Protein AF-A0A841VLV4-F1 (afdb_monomer)

Nearest PDB structures (foldseek):
  4nkr-assembly2_E  TM=3.609E-01  e=1.914E+00  Bacillus spizizenii str. W23
  1vdm-assembly1_H  TM=3.494E-01  e=3.053E+0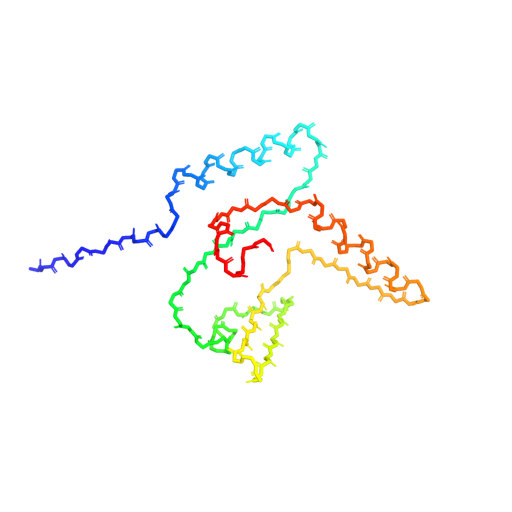0  Pyrococcus horikoshii
  6tsb-assembly1_AAA-2  TM=2.346E-01  e=8.872E+00  Clostridioides difficile 630

pLDDT: mean 88.53, std 12.55, range [45.25, 98.25]

Radius of gyration: 18.29 Å; Cα contacts (8 Å, |Δi|>4): 101; chains: 1; bounding box: 67×34×42 Å

Mean predicted aligned error: 6.5 Å

Sequence (117 aa):
MTVSPCRSNLFVERKDLYQFLLSVQEKCLQNNGKQIVSISQEIDLVDPLLVLDQLTQANEINFYFEDRAKGEAIAAIDSVAKLQIDGADRFTQAEYFIKSCLKNIINFGNANQPFFG

Structure (mmCIF, N/CA/C/O backbone):
data_AF-A0A841VLV4-F1
#
_entry.id   AF-A0A841VLV4-F1
#
loop_
_atom_site.group_PDB
_atom_site.id
_atom_site.type_symbol
_atom_site.label_atom_id
_atom_site.label_alt_id
_atom_site.label_comp_id
_atom_site.label_asym_id
_atom_site.label_entity_id
_atom_site.label_seq_id
_atom_site.pdbx_PDB_ins_code
_atom_site.Cartn_x
_atom_site.Cartn_y
_atom_site.Cartn_z
_atom_site.occupancy
_atom_site.B_iso_or_equiv
_atom_site.auth_seq_id
_atom_site.auth_comp_id
_atom_site.auth_asym_id
_atom_site.auth_atom_id
_atom_site.pdbx_PDB_model_num
ATOM 1 N N . MET A 1 1 ? 41.818 -9.029 -7.556 1.00 45.25 1 MET A N 1
ATOM 2 C CA . MET A 1 1 ? 40.353 -9.097 -7.384 1.00 45.25 1 MET A CA 1
ATOM 3 C C . MET A 1 1 ? 39.804 -7.695 -7.548 1.00 45.25 1 MET A C 1
ATOM 5 O O . MET A 1 1 ? 40.123 -6.836 -6.738 1.00 45.25 1 MET A O 1
ATOM 9 N N . THR A 1 2 ? 39.090 -7.434 -8.637 1.00 48.47 2 THR A N 1
ATOM 10 C CA . THR A 1 2 ? 38.493 -6.125 -8.924 1.00 48.47 2 THR A CA 1
ATOM 11 C C . THR A 1 2 ? 37.135 -6.088 -8.242 1.00 48.47 2 THR A C 1
ATOM 13 O O . THR A 1 2 ? 36.229 -6.823 -8.624 1.00 48.47 2 THR A O 1
ATOM 16 N N . VAL A 1 3 ? 37.015 -5.304 -7.174 1.00 51.62 3 VAL A N 1
ATOM 17 C CA . VAL A 1 3 ? 35.737 -5.112 -6.488 1.00 51.62 3 VAL A CA 1
ATOM 18 C C . VAL A 1 3 ? 34.903 -4.191 -7.369 1.00 51.62 3 VAL A C 1
ATOM 20 O O . VAL A 1 3 ? 35.237 -3.016 -7.522 1.00 51.62 3 VAL A O 1
ATOM 23 N N . SER A 1 4 ? 33.856 -4.727 -7.994 1.00 58.81 4 SER A N 1
ATOM 24 C CA . SER A 1 4 ? 32.890 -3.908 -8.720 1.00 58.81 4 SER A CA 1
ATOM 25 C C . SER A 1 4 ? 32.247 -2.933 -7.731 1.00 58.81 4 SER A C 1
ATOM 27 O O . SER A 1 4 ? 31.720 -3.382 -6.709 1.00 58.81 4 SER A O 1
ATOM 29 N N . PRO A 1 5 ? 32.291 -1.613 -7.976 1.00 52.66 5 PRO A N 1
ATOM 30 C CA . PRO A 1 5 ? 31.631 -0.654 -7.109 1.00 52.66 5 PRO A CA 1
ATOM 31 C C . PRO A 1 5 ? 30.124 -0.908 -7.168 1.00 52.66 5 PRO A C 1
ATOM 33 O O . PRO A 1 5 ? 29.461 -0.576 -8.148 1.00 52.66 5 PRO A O 1
ATOM 36 N N . CYS A 1 6 ? 29.584 -1.509 -6.109 1.00 53.88 6 CYS A N 1
ATOM 37 C CA . CYS A 1 6 ? 28.151 -1.601 -5.900 1.00 53.88 6 CYS A CA 1
ATOM 38 C C . CYS A 1 6 ? 27.687 -0.205 -5.486 1.00 53.88 6 CYS A C 1
ATOM 40 O O . CYS A 1 6 ? 27.732 0.165 -4.309 1.00 53.88 6 CYS A O 1
ATOM 42 N N . ARG A 1 7 ? 27.337 0.631 -6.470 1.00 51.34 7 ARG A N 1
ATOM 43 C CA . ARG A 1 7 ? 26.614 1.862 -6.171 1.00 51.34 7 ARG A CA 1
ATOM 44 C C . ARG A 1 7 ? 25.295 1.411 -5.574 1.00 51.34 7 ARG A C 1
ATOM 46 O O . ARG A 1 7 ? 24.452 0.860 -6.272 1.00 51.34 7 ARG A O 1
ATOM 53 N N . SER A 1 8 ? 25.138 1.635 -4.276 1.00 52.50 8 SER A N 1
ATOM 54 C CA . SER A 1 8 ? 23.814 1.685 -3.682 1.00 52.50 8 SER A CA 1
ATOM 55 C C . SER A 1 8 ? 23.141 2.905 -4.303 1.00 52.50 8 SER A C 1
ATOM 57 O O . SER A 1 8 ? 23.231 4.010 -3.780 1.00 52.50 8 SER A O 1
ATOM 59 N N . ASN A 1 9 ? 22.553 2.718 -5.487 1.00 53.81 9 ASN A N 1
ATOM 60 C CA . ASN A 1 9 ? 21.583 3.641 -6.054 1.00 53.81 9 ASN A CA 1
ATOM 61 C C . ASN A 1 9 ? 20.36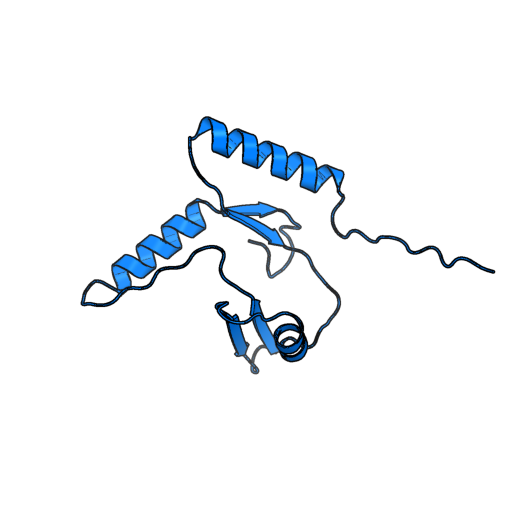0 3.539 -5.144 1.00 53.81 9 ASN A C 1
ATOM 63 O O . ASN A 1 9 ? 19.382 2.859 -5.430 1.00 53.81 9 ASN A O 1
ATOM 67 N N . LEU A 1 10 ? 20.479 4.123 -3.954 1.00 57.28 10 LEU A N 1
ATOM 68 C CA . LEU A 1 10 ? 19.334 4.370 -3.112 1.00 57.28 10 LEU A CA 1
ATOM 69 C C . LEU A 1 10 ? 18.591 5.454 -3.854 1.00 57.28 10 LEU A C 1
ATOM 71 O O . LEU A 1 10 ? 19.034 6.597 -3.914 1.00 57.28 10 LEU A O 1
ATOM 75 N N . PHE A 1 11 ? 17.508 5.038 -4.489 1.00 59.81 11 PHE A N 1
ATOM 76 C CA . PHE A 1 11 ? 16.653 5.904 -5.273 1.00 59.81 11 PHE A CA 1
ATOM 77 C C . PHE A 1 11 ? 16.052 7.060 -4.440 1.00 59.81 11 PHE A C 1
ATOM 79 O O . PHE A 1 11 ? 15.589 8.050 -4.997 1.00 59.81 11 PHE A O 1
ATOM 86 N N . VAL A 1 12 ? 16.153 6.964 -3.108 1.00 66.50 12 VAL A N 1
ATOM 87 C CA . VAL A 1 12 ? 15.901 8.019 -2.127 1.00 66.50 12 VAL A CA 1
ATOM 88 C C . VAL A 1 12 ? 17.178 8.307 -1.335 1.00 66.50 12 VAL A C 1
ATOM 90 O O . VAL A 1 12 ? 17.793 7.388 -0.780 1.00 66.50 12 VAL A O 1
ATOM 93 N N . GLU A 1 13 ? 17.547 9.581 -1.180 1.00 76.94 13 GLU A N 1
ATOM 94 C CA . GLU A 1 13 ? 18.600 9.954 -0.237 1.00 76.94 13 GLU A CA 1
ATOM 95 C C . GLU A 1 13 ? 18.182 9.569 1.191 1.00 76.94 13 GLU A C 1
ATOM 97 O O . GLU A 1 13 ? 17.217 10.093 1.745 1.00 76.94 13 GLU A O 1
ATOM 102 N N . ARG A 1 14 ? 18.930 8.657 1.831 1.00 81.50 14 ARG A N 1
ATOM 103 C CA . ARG A 1 14 ? 18.634 8.168 3.198 1.00 81.50 14 ARG A CA 1
ATOM 104 C C . ARG A 1 14 ? 18.400 9.290 4.210 1.00 81.50 14 ARG A C 1
ATOM 106 O O . ARG A 1 14 ? 17.651 9.104 5.164 1.00 81.50 14 ARG A O 1
ATOM 113 N N . LYS A 1 15 ? 19.071 10.428 4.020 1.00 87.38 15 LYS A N 1
ATOM 114 C CA . LYS A 1 15 ? 18.929 11.604 4.875 1.00 87.38 15 LYS A CA 1
ATOM 115 C C . LYS A 1 15 ? 17.527 12.203 4.768 1.00 87.38 15 LYS A C 1
ATOM 117 O O . LYS A 1 15 ? 16.946 12.516 5.801 1.00 87.38 15 LYS A O 1
ATOM 122 N N . ASP A 1 16 ? 16.984 12.304 3.562 1.00 89.69 16 ASP A N 1
ATOM 123 C CA . ASP A 1 16 ? 15.672 12.900 3.318 1.00 89.69 16 ASP A CA 1
ATOM 124 C C . ASP A 1 16 ? 14.560 12.013 3.861 1.00 89.69 16 ASP A C 1
ATOM 126 O O . ASP A 1 16 ? 13.686 12.502 4.574 1.00 89.69 16 ASP A O 1
ATOM 130 N N . LEU A 1 17 ? 14.645 10.698 3.629 1.00 90.75 17 LEU A N 1
ATOM 131 C CA . LEU A 1 17 ? 13.701 9.747 4.219 1.00 90.75 17 LEU A CA 1
ATOM 132 C C . LEU A 1 17 ? 13.737 9.801 5.748 1.00 90.75 17 LEU A C 1
ATOM 134 O O . LEU A 1 17 ? 12.695 9.825 6.394 1.00 90.75 17 LEU A O 1
ATOM 138 N N . TYR A 1 18 ? 14.934 9.845 6.337 1.00 93.06 18 TYR A N 1
ATOM 139 C CA . TYR A 1 18 ? 15.089 9.933 7.785 1.00 93.06 18 TYR A CA 1
ATOM 140 C C . TYR A 1 18 ? 14.460 11.210 8.353 1.00 93.06 18 TYR A C 1
ATOM 142 O O . TYR A 1 18 ? 13.670 11.137 9.290 1.00 93.06 18 TYR A O 1
ATOM 150 N N . GLN A 1 19 ? 14.769 12.374 7.772 1.00 94.44 19 GLN A N 1
ATOM 151 C CA . GLN A 1 19 ? 14.195 13.649 8.212 1.00 94.44 19 GLN A CA 1
ATOM 152 C C . GLN A 1 19 ? 12.675 13.682 8.029 1.00 94.44 19 GLN A C 1
ATOM 154 O O . GLN A 1 19 ? 11.951 14.146 8.909 1.00 94.44 19 GLN A O 1
ATOM 159 N N . PHE A 1 20 ? 12.177 13.123 6.927 1.00 94.38 20 PHE A N 1
ATOM 160 C CA . PHE A 1 20 ? 10.749 12.983 6.697 1.00 94.38 20 PHE A CA 1
ATOM 161 C C . PHE A 1 20 ? 10.089 12.116 7.779 1.00 94.38 20 PHE A C 1
ATOM 163 O O . PHE A 1 20 ? 9.138 12.563 8.421 1.00 94.38 20 PHE A O 1
ATOM 170 N N . LEU A 1 21 ? 10.611 10.916 8.046 1.00 95.50 21 LEU A N 1
ATOM 171 C CA . LEU A 1 21 ? 10.047 10.017 9.055 1.00 95.50 21 LEU A CA 1
ATOM 172 C C . LEU A 1 21 ? 10.108 10.614 10.469 1.00 95.50 21 LEU A C 1
ATOM 174 O O . LEU A 1 21 ? 9.153 10.447 11.228 1.00 95.50 21 LEU A O 1
ATOM 178 N N . LEU A 1 22 ? 11.168 11.360 10.809 1.00 96.88 22 LEU A N 1
ATOM 179 C CA . LEU A 1 22 ? 11.232 12.128 12.058 1.00 96.88 22 LEU A CA 1
ATOM 180 C C . LEU A 1 22 ? 10.101 13.158 12.150 1.00 96.88 22 LEU A C 1
ATOM 182 O O . LEU A 1 22 ? 9.401 13.210 13.159 1.00 96.88 22 LEU A O 1
ATOM 186 N N . SER A 1 23 ? 9.863 13.926 11.085 1.00 96.00 23 SER A N 1
ATOM 187 C CA . SER A 1 23 ? 8.788 14.927 11.071 1.00 96.00 23 SER A CA 1
ATOM 188 C C . SER A 1 23 ? 7.397 14.295 11.230 1.00 96.00 23 SER A C 1
ATOM 190 O O . SER A 1 23 ? 6.530 14.828 11.928 1.00 96.00 23 SER A O 1
ATOM 192 N N . VAL A 1 24 ? 7.185 13.111 10.641 1.00 96.25 24 VAL A N 1
ATOM 193 C CA . VAL A 1 24 ? 5.947 12.341 10.807 1.00 96.25 24 VAL A CA 1
ATOM 194 C C . VAL A 1 24 ? 5.809 11.853 12.247 1.00 96.25 24 VAL A C 1
ATOM 196 O O . VAL A 1 24 ? 4.726 11.964 12.822 1.00 96.25 24 VAL A O 1
ATOM 199 N N . GLN A 1 25 ? 6.889 11.355 12.855 1.00 96.06 25 GLN A N 1
ATOM 200 C CA . GLN A 1 25 ? 6.888 10.929 14.254 1.00 96.06 25 GLN A CA 1
ATOM 201 C C . GLN A 1 25 ? 6.504 12.082 15.191 1.00 96.06 25 GLN A C 1
ATOM 203 O O . GLN A 1 25 ? 5.621 11.911 16.031 1.00 96.06 25 GLN A O 1
ATOM 208 N N . GLU A 1 26 ? 7.104 13.261 15.024 1.00 95.75 26 GLU A N 1
ATOM 209 C CA . GLU A 1 26 ? 6.764 14.452 15.812 1.00 95.75 26 GLU A CA 1
ATOM 210 C C . GLU A 1 26 ? 5.285 14.830 15.660 1.00 95.75 26 GLU A C 1
ATOM 212 O O . GLU A 1 26 ? 4.596 15.081 16.653 1.00 95.75 26 GLU A O 1
ATOM 217 N N . LYS A 1 27 ? 4.754 14.787 14.433 1.00 93.12 27 LYS A N 1
ATOM 218 C CA . LYS A 1 27 ? 3.336 15.054 14.157 1.00 93.12 27 LYS A CA 1
ATOM 219 C C . LYS A 1 27 ? 2.407 14.035 14.824 1.00 93.12 27 LYS A C 1
ATOM 221 O O . LYS A 1 27 ? 1.343 14.418 15.317 1.00 93.12 27 LYS A O 1
ATOM 226 N N . CYS A 1 28 ? 2.785 12.757 14.853 1.00 94.81 28 CYS A N 1
ATOM 227 C CA . CYS A 1 28 ? 2.043 11.716 15.568 1.00 94.81 28 CYS A CA 1
ATOM 228 C C . CYS A 1 28 ? 2.000 11.997 17.078 1.00 94.81 28 CYS A C 1
ATOM 230 O O . CYS A 1 28 ? 0.931 11.899 17.683 1.00 94.81 28 CYS A O 1
ATOM 232 N N . LEU A 1 29 ? 3.131 12.404 17.670 1.00 95.00 29 LEU A N 1
ATOM 233 C CA . LEU A 1 29 ? 3.227 12.748 19.093 1.00 95.00 29 LEU A CA 1
ATOM 234 C C . LEU A 1 29 ? 2.372 13.973 19.449 1.00 95.00 29 LEU A C 1
ATOM 236 O O . LEU A 1 29 ? 1.642 13.939 20.435 1.00 95.00 29 LEU A O 1
ATOM 240 N N . GLN A 1 30 ? 2.413 15.031 18.635 1.00 93.06 30 GLN A N 1
ATOM 241 C CA . GLN A 1 30 ? 1.649 16.262 18.878 1.00 93.06 30 GLN A CA 1
ATOM 242 C C . GLN A 1 30 ? 0.134 16.055 18.779 1.00 93.06 30 GLN A C 1
ATOM 244 O O . GLN A 1 30 ? -0.622 16.616 19.568 1.00 93.06 30 GLN A O 1
ATOM 249 N N . ASN A 1 31 ? -0.314 15.243 17.819 1.00 89.31 31 ASN A N 1
ATOM 250 C CA . ASN A 1 31 ? -1.739 15.014 17.573 1.00 89.31 31 ASN A CA 1
ATOM 251 C C . ASN A 1 31 ? -2.299 13.796 18.325 1.00 89.31 31 ASN A C 1
ATOM 253 O O . ASN A 1 31 ? -3.464 13.453 18.127 1.00 89.31 31 ASN A O 1
ATOM 257 N N . ASN A 1 32 ? -1.476 13.130 19.148 1.00 86.00 32 ASN A N 1
ATOM 258 C CA . ASN A 1 32 ? -1.787 11.867 19.822 1.00 86.00 32 ASN A CA 1
ATOM 259 C C . ASN A 1 32 ? -2.467 10.850 18.882 1.00 86.00 32 ASN A C 1
ATOM 261 O O . ASN A 1 32 ? -3.512 10.273 19.192 1.00 86.00 32 ASN A O 1
ATOM 265 N N . GLY A 1 33 ? -1.903 10.693 17.684 1.00 87.00 33 GLY A N 1
ATOM 266 C CA . GLY A 1 33 ? -2.537 9.987 16.576 1.00 87.00 33 GLY A CA 1
ATOM 267 C C . GLY A 1 33 ? -1.556 9.157 15.760 1.00 87.00 33 GLY A C 1
ATOM 268 O O . GLY A 1 33 ? -0.341 9.263 15.906 1.00 87.00 33 GLY A O 1
ATOM 269 N N . LYS A 1 34 ? -2.104 8.317 14.880 1.00 91.50 34 LYS A N 1
ATOM 270 C CA . LYS A 1 34 ? -1.338 7.518 13.915 1.00 91.50 34 LYS A CA 1
ATOM 271 C C . LYS A 1 34 ? -1.413 8.169 12.538 1.00 91.50 34 LYS A C 1
ATOM 273 O O . LYS A 1 34 ? -2.410 8.812 12.214 1.00 91.50 34 LYS A O 1
ATOM 278 N N . GLN A 1 35 ? -0.376 7.985 11.734 1.00 94.38 35 GLN A N 1
ATOM 279 C CA . GLN A 1 35 ? -0.340 8.380 10.327 1.00 94.38 35 GLN A CA 1
ATOM 280 C C . GLN A 1 35 ? 0.060 7.164 9.488 1.00 94.38 35 GLN A C 1
ATOM 282 O O . GLN A 1 35 ? 0.764 6.279 9.976 1.00 94.38 35 GLN A O 1
ATOM 287 N N . ILE A 1 36 ? -0.401 7.127 8.243 1.00 95.62 36 ILE A N 1
ATOM 288 C CA . ILE A 1 36 ? 0.028 6.156 7.238 1.00 95.62 36 ILE A CA 1
ATOM 289 C C . ILE A 1 36 ? 1.062 6.867 6.373 1.00 95.62 36 ILE A C 1
ATOM 291 O O . ILE A 1 36 ? 0.791 7.933 5.829 1.00 95.62 36 ILE A O 1
ATOM 295 N N . VAL A 1 37 ? 2.259 6.310 6.266 1.00 95.25 37 VAL A N 1
ATOM 296 C CA . VAL A 1 37 ? 3.292 6.862 5.389 1.00 95.25 37 VAL A CA 1
ATOM 297 C C . VAL A 1 37 ? 3.219 6.145 4.044 1.00 95.25 37 VAL A C 1
ATOM 299 O O . VAL A 1 37 ? 3.384 4.929 4.003 1.00 95.25 37 VAL A O 1
ATOM 302 N N . SER A 1 38 ? 2.982 6.891 2.964 1.00 93.94 38 SER A N 1
ATOM 303 C CA . SER A 1 38 ? 3.012 6.385 1.586 1.00 93.94 38 SER A CA 1
ATOM 304 C C . SER A 1 38 ? 4.353 6.756 0.956 1.00 93.94 38 SER A C 1
ATOM 306 O O . SER A 1 38 ? 4.668 7.939 0.827 1.00 93.94 38 SER A O 1
ATOM 308 N N . ILE A 1 39 ? 5.175 5.755 0.633 1.00 91.75 39 ILE A N 1
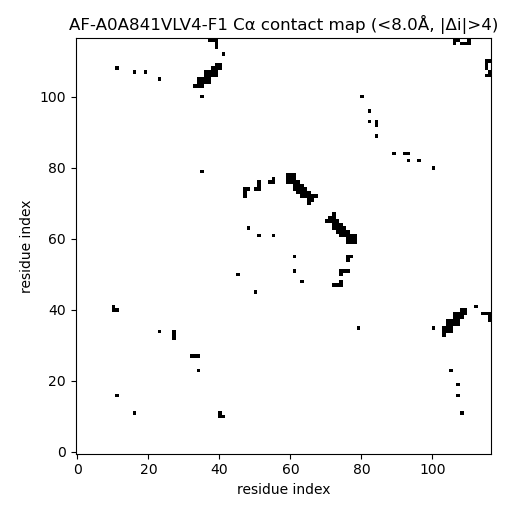ATOM 309 C CA . ILE A 1 39 ? 6.496 5.941 0.018 1.00 91.75 39 ILE A CA 1
ATOM 310 C C . ILE A 1 39 ? 6.413 5.454 -1.422 1.00 91.75 39 ILE A C 1
ATOM 312 O O . ILE A 1 39 ? 6.336 4.250 -1.662 1.00 91.75 39 ILE A O 1
ATOM 316 N N . SER A 1 40 ? 6.456 6.383 -2.372 1.00 90.56 40 SER A N 1
ATOM 317 C CA . SER A 1 40 ? 6.438 6.058 -3.797 1.00 90.56 40 SER A CA 1
ATOM 318 C C . SER A 1 40 ? 7.861 6.008 -4.336 1.00 90.56 40 SER A C 1
ATOM 320 O O . SER A 1 40 ? 8.615 6.977 -4.225 1.00 90.56 40 SER A O 1
ATOM 322 N N . GLN A 1 41 ? 8.213 4.872 -4.936 1.00 86.44 41 GLN A N 1
ATOM 323 C CA . GLN A 1 41 ? 9.515 4.649 -5.542 1.00 86.44 41 GLN A CA 1
ATOM 324 C C . GLN A 1 41 ? 9.357 3.943 -6.887 1.00 86.44 41 GLN A C 1
ATOM 326 O O . GLN A 1 41 ? 8.781 2.863 -6.969 1.00 86.44 41 GLN A O 1
ATOM 331 N N . GLU A 1 42 ? 9.914 4.545 -7.932 1.00 86.94 42 GLU A N 1
ATOM 332 C CA . GLU A 1 42 ? 10.085 3.895 -9.228 1.00 86.94 42 GLU A CA 1
ATOM 333 C C . GLU A 1 42 ? 11.159 2.810 -9.139 1.00 86.94 42 GLU A C 1
ATOM 335 O O . GLU A 1 42 ? 12.212 3.007 -8.526 1.00 86.94 42 GLU A O 1
ATOM 340 N N . ILE A 1 43 ? 10.869 1.665 -9.740 1.00 87.19 43 ILE A N 1
ATOM 341 C CA . ILE A 1 43 ? 11.728 0.485 -9.765 1.00 87.19 43 ILE A CA 1
ATOM 342 C C . ILE A 1 43 ? 11.898 0.016 -11.209 1.00 87.19 43 ILE A C 1
ATOM 344 O O . ILE A 1 43 ? 11.127 0.403 -12.089 1.00 87.19 43 ILE A O 1
ATOM 348 N N . ASP A 1 44 ? 12.892 -0.838 -11.442 1.00 88.75 44 ASP A N 1
ATOM 349 C CA . ASP A 1 44 ? 13.033 -1.525 -12.724 1.00 88.75 44 ASP A CA 1
ATOM 350 C C . ASP A 1 44 ? 11.800 -2.397 -13.018 1.00 88.75 44 ASP A C 1
ATOM 352 O O . ASP A 1 44 ? 11.075 -2.818 -12.113 1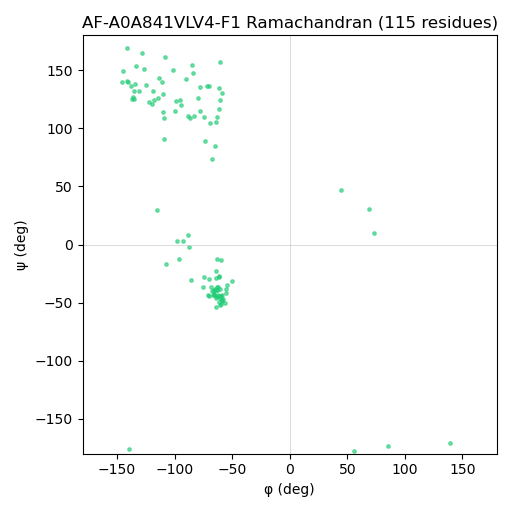.00 88.75 44 ASP A O 1
ATOM 356 N N . LEU A 1 45 ? 11.571 -2.686 -14.300 1.00 90.00 45 LEU A N 1
ATOM 357 C CA . LEU A 1 45 ? 10.470 -3.546 -14.731 1.00 90.00 45 LEU A CA 1
ATOM 358 C C . LEU A 1 45 ? 10.578 -4.936 -14.092 1.00 90.00 45 LEU A C 1
ATOM 360 O O . LEU A 1 45 ? 11.613 -5.599 -14.176 1.00 90.00 45 LEU A O 1
ATOM 364 N N . VAL A 1 46 ? 9.473 -5.390 -13.508 1.00 92.12 46 VAL A N 1
ATOM 365 C CA . VAL A 1 46 ? 9.338 -6.700 -12.863 1.00 92.12 46 VAL A CA 1
ATOM 366 C C . VAL A 1 46 ? 8.052 -7.380 -13.313 1.00 92.12 46 VAL A C 1
ATOM 368 O O . VAL A 1 46 ? 7.087 -6.711 -13.676 1.00 92.12 46 VAL A O 1
ATOM 371 N N . ASP A 1 47 ? 8.032 -8.712 -13.268 1.00 93.75 47 ASP A N 1
ATOM 372 C CA . ASP A 1 47 ? 6.798 -9.487 -13.417 1.00 93.75 47 ASP A CA 1
ATOM 373 C C . ASP A 1 47 ? 6.012 -9.445 -12.089 1.00 93.75 47 ASP A C 1
ATOM 375 O O . ASP A 1 47 ? 6.495 -9.983 -11.086 1.00 93.75 47 ASP A O 1
ATOM 379 N N . PRO A 1 48 ? 4.811 -8.834 -12.039 1.00 93.50 48 PRO A N 1
ATOM 380 C CA . PRO A 1 48 ? 4.062 -8.688 -10.792 1.00 93.50 48 PRO A CA 1
ATOM 381 C C . PRO A 1 48 ? 3.617 -10.021 -10.174 1.00 93.50 48 PRO A C 1
ATOM 383 O O . PRO A 1 48 ? 3.487 -10.113 -8.954 1.00 93.50 48 PRO A O 1
ATOM 386 N N . LEU A 1 49 ? 3.390 -11.061 -10.984 1.00 94.69 49 LEU A N 1
ATOM 387 C CA . LEU A 1 49 ? 3.003 -12.380 -10.476 1.00 94.69 49 LEU A CA 1
ATOM 388 C C . LEU A 1 49 ? 4.196 -13.102 -9.854 1.00 94.69 49 LEU A C 1
ATOM 390 O O . LEU A 1 49 ? 4.039 -13.750 -8.821 1.00 94.69 49 LEU A O 1
ATOM 394 N N . LEU A 1 50 ? 5.392 -12.935 -10.426 1.00 95.12 50 LEU A N 1
ATOM 395 C CA . LEU A 1 50 ? 6.620 -13.444 -9.817 1.00 95.12 50 LEU A CA 1
ATOM 396 C C . LEU A 1 50 ? 6.909 -12.744 -8.482 1.00 95.12 50 LEU A C 1
ATOM 398 O O . LEU A 1 50 ? 7.335 -13.384 -7.526 1.00 95.12 50 LEU 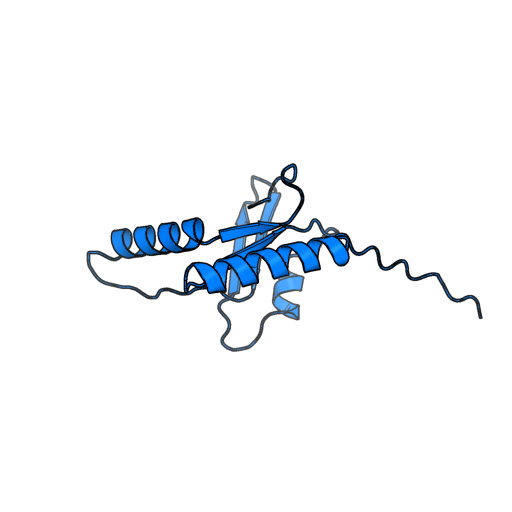A O 1
ATOM 402 N N . VAL A 1 51 ? 6.644 -11.438 -8.392 1.00 93.38 51 VAL A N 1
ATOM 403 C CA . VAL A 1 51 ? 6.783 -10.679 -7.139 1.00 93.38 51 VAL A CA 1
ATOM 404 C C . VAL A 1 51 ? 5.861 -11.238 -6.048 1.00 93.38 51 VAL A C 1
ATOM 406 O O . VAL A 1 51 ? 6.312 -11.439 -4.921 1.00 93.38 51 VAL A O 1
ATOM 409 N N . LEU A 1 52 ? 4.600 -11.544 -6.372 1.00 93.19 52 LEU A N 1
ATOM 410 C CA . LEU A 1 52 ? 3.671 -12.167 -5.422 1.00 93.19 52 LEU A CA 1
ATOM 411 C C . LEU A 1 52 ? 4.128 -13.571 -5.005 1.00 93.19 52 LEU A C 1
ATOM 413 O O . LEU A 1 52 ? 4.152 -13.878 -3.816 1.00 93.19 52 LEU A O 1
ATOM 417 N N . ASP A 1 53 ? 4.536 -14.410 -5.954 1.00 93.31 53 ASP A N 1
ATOM 418 C CA . ASP A 1 53 ? 5.037 -15.758 -5.653 1.00 93.31 53 ASP A CA 1
ATOM 419 C C . ASP A 1 53 ? 6.213 -15.736 -4.659 1.00 93.31 53 ASP A C 1
ATOM 421 O O . ASP A 1 53 ? 6.285 -16.562 -3.753 1.00 93.31 53 ASP A O 1
ATOM 425 N N . GLN A 1 54 ? 7.103 -14.747 -4.780 1.00 94.38 54 GLN A N 1
ATOM 426 C CA . GLN A 1 54 ? 8.313 -14.659 -3.960 1.00 94.38 54 GLN A CA 1
ATOM 427 C C . GLN A 1 54 ? 8.120 -13.968 -2.605 1.00 94.38 54 GLN A C 1
ATOM 429 O O . GLN A 1 54 ? 8.864 -14.263 -1.670 1.00 94.38 54 GLN A O 1
ATOM 434 N N . LEU A 1 55 ? 7.188 -13.016 -2.493 1.00 92.00 55 LEU A N 1
ATOM 435 C CA . LEU A 1 55 ? 7.081 -12.153 -1.308 1.00 92.00 55 LEU A CA 1
ATOM 436 C C . LEU A 1 55 ? 5.883 -12.455 -0.410 1.00 92.00 55 LEU A C 1
ATOM 438 O O . LEU A 1 55 ? 5.868 -11.999 0.731 1.00 92.00 55 LEU A O 1
ATOM 442 N N . THR A 1 56 ? 4.886 -13.193 -0.895 1.00 90.69 56 THR A N 1
ATOM 443 C CA . THR A 1 56 ? 3.675 -13.451 -0.110 1.00 90.69 56 THR A CA 1
ATOM 444 C C . THR A 1 56 ? 3.934 -14.420 1.041 1.00 90.69 56 THR A C 1
ATOM 446 O O . THR A 1 56 ? 4.581 -15.456 0.877 1.00 90.69 56 THR A O 1
ATOM 449 N N . GLN A 1 57 ? 3.398 -14.107 2.224 1.00 89.62 57 GLN A N 1
ATOM 450 C CA . GLN A 1 57 ? 3.440 -15.005 3.378 1.00 89.62 57 GLN A CA 1
ATOM 451 C C . GLN A 1 57 ? 2.068 -15.608 3.681 1.00 89.62 57 GLN A C 1
ATOM 453 O O . GLN A 1 57 ? 1.009 -15.117 3.275 1.00 89.62 57 GLN A O 1
ATOM 458 N N . ALA A 1 58 ? 2.081 -16.706 4.441 1.00 84.75 58 ALA A N 1
ATOM 459 C CA . ALA A 1 58 ? 0.855 -17.308 4.940 1.00 84.75 58 ALA A CA 1
ATOM 460 C C . ALA A 1 58 ? 0.106 -16.321 5.855 1.00 84.75 58 ALA A C 1
ATOM 462 O O . ALA A 1 58 ? 0.695 -15.739 6.762 1.00 84.75 58 ALA A O 1
ATOM 463 N N . ASN A 1 59 ? -1.212 -16.214 5.664 1.00 84.19 59 ASN A N 1
ATOM 464 C CA . ASN A 1 59 ? -2.140 -15.354 6.418 1.00 84.19 59 ASN A CA 1
ATOM 465 C C . ASN A 1 59 ? -2.069 -13.836 6.142 1.00 84.19 59 ASN A C 1
ATOM 467 O O . ASN A 1 59 ? -2.745 -13.081 6.842 1.00 84.19 59 ASN A O 1
ATOM 471 N N . GLU A 1 60 ? -1.340 -13.385 5.119 1.00 89.75 60 GLU A N 1
ATOM 472 C CA . GLU A 1 60 ? -1.396 -11.995 4.636 1.00 89.75 60 GLU A CA 1
ATOM 473 C C . GLU A 1 60 ? -2.543 -11.784 3.634 1.00 89.75 60 GLU A C 1
ATOM 475 O O . GLU A 1 60 ? -2.991 -12.716 2.956 1.00 89.75 60 GLU A O 1
ATOM 480 N N . ILE A 1 61 ? -3.039 -10.546 3.531 1.00 91.19 61 ILE A N 1
ATOM 481 C CA . ILE A 1 61 ? -3.995 -10.172 2.481 1.00 91.19 61 ILE A CA 1
ATOM 482 C C . ILE A 1 61 ? -3.206 -9.731 1.260 1.00 91.19 61 ILE A C 1
ATOM 484 O O . ILE A 1 61 ? -2.624 -8.655 1.260 1.00 91.19 61 ILE A O 1
ATOM 488 N N . ASN A 1 62 ? -3.253 -10.542 0.210 1.00 92.94 62 ASN A N 1
ATOM 489 C CA . ASN A 1 62 ? -2.586 -10.258 -1.054 1.00 92.94 62 ASN A CA 1
ATOM 490 C C . ASN A 1 62 ? -3.627 -10.029 -2.150 1.00 92.94 62 ASN A C 1
ATOM 492 O O . ASN A 1 62 ? -4.678 -10.677 -2.166 1.00 92.94 62 ASN A O 1
ATOM 496 N N . PHE A 1 63 ? -3.349 -9.101 -3.062 1.00 92.69 63 PHE A N 1
ATOM 497 C CA . PHE A 1 63 ? -4.267 -8.722 -4.132 1.00 92.69 63 PHE A CA 1
ATOM 498 C C . PHE A 1 63 ? -3.525 -8.555 -5.456 1.00 92.69 63 PHE A C 1
ATOM 500 O O . PHE A 1 63 ? -2.460 -7.944 -5.515 1.00 92.69 63 PHE A O 1
ATOM 507 N N . TYR A 1 64 ? -4.122 -9.080 -6.524 1.00 95.50 64 TYR A N 1
ATOM 508 C CA . TYR A 1 64 ? -3.653 -8.906 -7.892 1.00 95.50 64 TYR A CA 1
ATOM 509 C C . TYR A 1 64 ? -4.772 -8.343 -8.763 1.00 95.50 64 TYR A C 1
ATOM 511 O O . TYR A 1 64 ? -5.915 -8.802 -8.691 1.00 95.50 64 TYR A O 1
ATOM 519 N N . PHE A 1 65 ? -4.427 -7.382 -9.611 1.00 95.62 65 PHE A N 1
ATOM 520 C CA . PHE A 1 65 ? -5.317 -6.806 -10.609 1.00 95.62 65 PHE A CA 1
ATOM 521 C C . PHE A 1 65 ? -4.557 -6.527 -11.903 1.00 95.62 65 PHE A C 1
ATOM 523 O O . PHE A 1 65 ? -3.422 -6.066 -11.864 1.00 95.62 65 PHE A O 1
ATOM 530 N N . GLU A 1 66 ? -5.195 -6.773 -13.045 1.00 96.44 66 GLU A N 1
ATOM 531 C CA . GLU A 1 66 ? -4.624 -6.540 -14.372 1.00 96.44 66 GLU A CA 1
ATOM 532 C C . GLU A 1 66 ? -5.663 -5.850 -15.263 1.00 96.44 66 GLU A C 1
ATOM 534 O O . GLU A 1 66 ? -6.764 -6.369 -15.462 1.00 96.44 66 GLU A O 1
ATOM 539 N N . ASP A 1 67 ? -5.298 -4.703 -15.835 1.00 95.56 67 ASP A N 1
ATOM 540 C CA . ASP A 1 67 ? -6.021 -4.052 -16.926 1.00 95.56 67 ASP A CA 1
ATOM 541 C C . ASP A 1 67 ? -5.190 -4.168 -18.209 1.00 95.56 67 ASP A C 1
ATOM 543 O O . ASP A 1 67 ? -4.361 -3.318 -18.550 1.00 95.56 67 ASP A O 1
ATOM 547 N N . ARG A 1 68 ? -5.435 -5.249 -18.955 1.00 93.75 68 ARG A N 1
ATOM 548 C CA . ARG A 1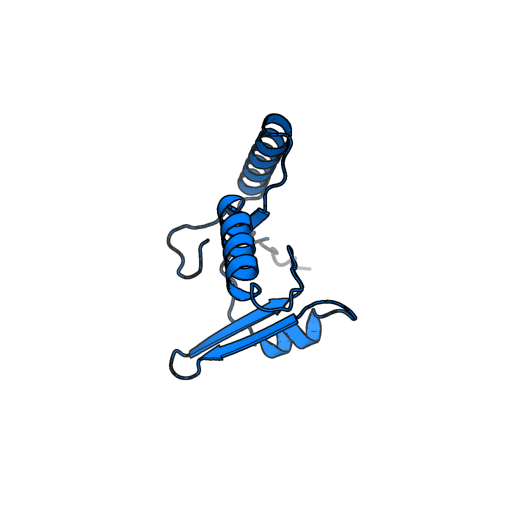 68 ? -4.730 -5.544 -20.212 1.00 93.75 68 ARG A CA 1
ATOM 549 C C . ARG A 1 68 ? -4.929 -4.489 -21.287 1.00 93.75 68 ARG A C 1
ATOM 551 O O . ARG A 1 68 ? -4.061 -4.338 -22.139 1.00 93.75 68 ARG A O 1
ATOM 558 N N . ALA A 1 69 ? -6.060 -3.783 -21.277 1.00 96.62 69 ALA A N 1
ATOM 559 C CA . ALA A 1 69 ? -6.328 -2.748 -22.268 1.00 96.62 69 ALA A CA 1
ATOM 560 C C . ALA A 1 69 ? -5.426 -1.524 -22.056 1.00 96.62 69 ALA A C 1
ATOM 562 O O . ALA A 1 69 ? -5.081 -0.849 -23.025 1.00 96.62 69 ALA A O 1
ATOM 563 N N . LYS A 1 70 ? -5.023 -1.265 -20.806 1.00 93.88 70 LYS A N 1
ATOM 564 C CA . LYS A 1 70 ? -4.082 -0.197 -20.441 1.00 93.88 70 LYS A CA 1
ATOM 565 C C . LYS A 1 70 ? -2.635 -0.665 -20.310 1.00 93.88 70 LYS A C 1
ATOM 567 O O . LYS A 1 70 ? -1.740 0.170 -20.253 1.00 93.88 70 LYS A O 1
ATOM 572 N N . GLY A 1 71 ? -2.403 -1.977 -20.281 1.00 91.94 71 GLY A N 1
ATOM 573 C CA . GLY A 1 71 ? -1.081 -2.539 -20.011 1.00 91.94 71 GLY A CA 1
ATOM 574 C C . GLY A 1 71 ? -0.636 -2.304 -18.565 1.00 91.94 71 GLY A C 1
ATOM 575 O O . GLY A 1 71 ? 0.555 -2.151 -18.314 1.00 91.94 71 GLY A O 1
ATOM 576 N N . GLU A 1 72 ? -1.585 -2.246 -17.628 1.00 92.75 72 GLU A N 1
ATOM 577 C CA . GLU A 1 72 ? -1.336 -1.977 -16.211 1.00 92.75 72 GLU A CA 1
ATOM 578 C C . GLU A 1 72 ? -1.605 -3.228 -15.373 1.00 92.75 72 GLU A C 1
ATOM 580 O O . GLU A 1 72 ? -2.586 -3.943 -15.588 1.00 92.75 72 GLU A O 1
ATOM 585 N N . ALA A 1 73 ? -0.755 -3.473 -14.379 1.00 94.31 73 ALA A N 1
ATOM 586 C CA . ALA A 1 73 ? -0.946 -4.535 -13.403 1.00 94.31 73 ALA A CA 1
ATOM 587 C C . ALA A 1 73 ? -0.540 -4.051 -12.009 1.00 94.31 73 ALA A C 1
ATOM 589 O O . ALA A 1 73 ? 0.455 -3.346 -11.848 1.00 94.31 73 ALA A O 1
ATOM 590 N N . ILE A 1 74 ? -1.317 -4.444 -11.003 1.00 93.88 74 ILE A N 1
ATOM 591 C CA . ILE A 1 74 ? -1.099 -4.119 -9.596 1.00 93.88 74 ILE A CA 1
ATOM 592 C C . ILE A 1 74 ? -0.915 -5.431 -8.841 1.00 93.88 74 ILE A C 1
ATOM 594 O O . ILE A 1 74 ? -1.811 -6.274 -8.825 1.00 93.88 74 ILE A O 1
ATOM 598 N N . ALA A 1 75 ? 0.236 -5.572 -8.189 1.00 95.06 75 ALA A N 1
ATOM 599 C CA . ALA A 1 75 ? 0.490 -6.581 -7.170 1.00 95.06 75 ALA A CA 1
ATOM 600 C C . ALA A 1 75 ? 0.595 -5.876 -5.813 1.00 95.06 75 ALA A C 1
ATOM 602 O O . ALA A 1 75 ? 1.508 -5.082 -5.595 1.00 95.06 75 ALA A O 1
ATOM 603 N N . ALA A 1 76 ? -0.350 -6.148 -4.918 1.00 93.88 76 ALA A N 1
ATOM 604 C CA . ALA A 1 76 ? -0.358 -5.633 -3.556 1.00 93.88 76 ALA A CA 1
ATOM 605 C C . ALA A 1 76 ? -0.077 -6.773 -2.570 1.00 93.88 76 ALA A C 1
ATOM 607 O O . ALA A 1 76 ? -0.719 -7.826 -2.630 1.00 93.88 76 ALA A O 1
ATOM 608 N N . ILE A 1 77 ? 0.888 -6.537 -1.681 1.00 93.69 77 ILE A N 1
ATOM 609 C CA . ILE A 1 77 ? 1.353 -7.483 -0.665 1.00 93.69 77 ILE A CA 1
ATOM 610 C C . ILE A 1 77 ? 1.012 -6.911 0.705 1.00 93.69 77 ILE A C 1
ATOM 612 O O . ILE A 1 77 ? 1.403 -5.784 1.016 1.00 93.69 77 ILE A O 1
ATOM 616 N N . ASP A 1 78 ? 0.313 -7.713 1.501 1.00 93.19 78 ASP A N 1
ATOM 617 C CA . ASP A 1 78 ? -0.187 -7.367 2.832 1.00 93.19 78 ASP A CA 1
ATOM 618 C C . ASP A 1 78 ? -1.073 -6.091 2.879 1.00 93.19 78 ASP A C 1
ATOM 620 O O . ASP A 1 78 ? -1.429 -5.472 1.872 1.00 93.19 78 ASP A O 1
ATOM 624 N N . SER A 1 79 ? -1.514 -5.711 4.080 1.00 92.62 79 SER A N 1
ATOM 625 C CA . SER A 1 79 ? -2.392 -4.572 4.327 1.00 92.62 79 SER A CA 1
ATOM 626 C C . SER A 1 79 ? -1.933 -3.744 5.529 1.00 92.62 79 SER A C 1
ATOM 628 O O . SER A 1 79 ? -1.805 -4.243 6.643 1.00 92.62 79 SER A O 1
ATOM 630 N N . VAL A 1 80 ? -1.772 -2.431 5.333 1.00 93.25 80 VAL A N 1
ATOM 631 C CA . VAL A 1 80 ? -1.474 -1.493 6.437 1.00 93.25 80 VAL A CA 1
ATOM 632 C C . VAL A 1 80 ? -2.701 -1.207 7.313 1.00 93.25 80 VAL A C 1
ATOM 634 O O . VAL A 1 80 ? -2.586 -0.895 8.498 1.00 93.25 80 VAL A O 1
ATOM 637 N N . ALA A 1 81 ? -3.895 -1.300 6.728 1.00 94.00 81 ALA A N 1
ATOM 638 C CA . ALA A 1 81 ? -5.170 -1.116 7.398 1.00 94.00 81 ALA A CA 1
ATOM 639 C C . ALA A 1 81 ? -6.204 -2.057 6.775 1.00 94.00 81 ALA A C 1
ATOM 641 O O . ALA A 1 81 ? -6.255 -2.221 5.557 1.00 94.00 81 ALA A O 1
ATOM 642 N N . LYS A 1 82 ? -7.04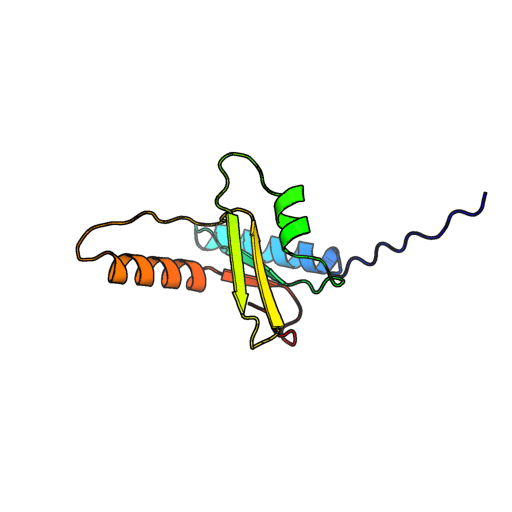9 -2.651 7.618 1.00 94.50 82 LYS A N 1
ATOM 643 C CA . LYS A 1 82 ? -8.063 -3.625 7.214 1.00 94.50 82 LYS A CA 1
ATOM 644 C C . LYS A 1 82 ? -9.392 -3.306 7.882 1.00 94.50 82 LYS A C 1
ATOM 646 O O . LYS A 1 82 ? -9.438 -3.037 9.081 1.00 94.50 82 LYS A O 1
ATOM 651 N N . LEU A 1 83 ? -10.467 -3.424 7.112 1.00 95.69 83 LEU A N 1
ATOM 652 C CA . LEU A 1 83 ? -11.833 -3.406 7.611 1.00 95.69 83 LEU A CA 1
ATOM 653 C C . LEU A 1 83 ? -12.601 -4.589 7.017 1.00 95.69 83 LEU A C 1
ATOM 655 O O . LEU A 1 83 ? -12.557 -4.819 5.812 1.00 95.69 83 LEU A O 1
ATOM 659 N N . GLN A 1 84 ? -13.311 -5.3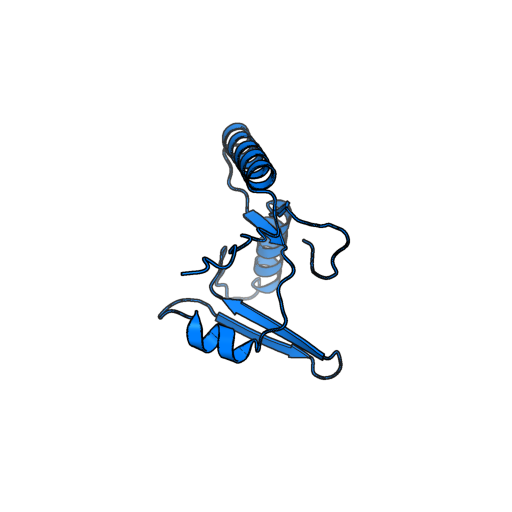24 7.869 1.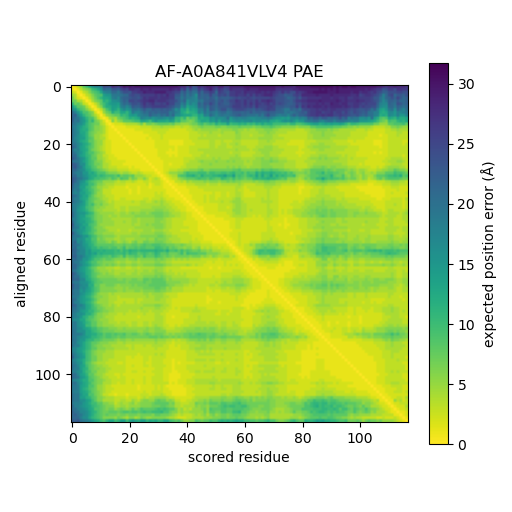00 95.44 84 GLN A N 1
ATOM 660 C CA . GLN A 1 84 ? -14.264 -6.351 7.463 1.00 95.44 84 GLN A CA 1
ATOM 661 C C . GLN A 1 84 ? -15.644 -5.936 7.963 1.00 95.44 84 GLN A C 1
ATOM 663 O O . GLN A 1 84 ? -15.812 -5.670 9.150 1.00 95.44 84 GLN A O 1
ATOM 668 N N . ILE A 1 85 ? -16.602 -5.848 7.046 1.00 96.56 85 ILE A N 1
ATOM 669 C CA . ILE A 1 85 ? -17.939 -5.302 7.290 1.00 96.56 85 ILE A CA 1
ATOM 670 C C . ILE A 1 85 ? -18.979 -6.060 6.473 1.00 96.56 85 ILE A C 1
ATOM 672 O O . ILE A 1 85 ? -18.708 -6.523 5.364 1.00 96.56 85 ILE A O 1
ATOM 676 N N . ASP A 1 86 ? -20.183 -6.137 7.017 1.00 96.12 86 ASP A N 1
ATOM 677 C CA . ASP A 1 86 ? -21.366 -6.729 6.412 1.00 96.12 86 ASP A CA 1
ATOM 678 C C . ASP A 1 86 ? -22.609 -5.863 6.711 1.00 96.12 86 ASP A C 1
ATOM 680 O O . ASP A 1 86 ? -22.515 -4.753 7.239 1.00 96.12 86 ASP A O 1
ATOM 684 N N . GLY A 1 87 ? -23.790 -6.320 6.285 1.00 96.94 87 GLY A N 1
ATOM 685 C CA . GLY A 1 87 ? -25.052 -5.623 6.548 1.00 96.94 87 GLY A CA 1
ATOM 686 C C . GLY A 1 87 ? -25.410 -4.513 5.551 1.00 96.94 87 GLY A C 1
ATOM 687 O O . GLY A 1 87 ? -24.794 -4.358 4.490 1.00 96.94 87 GLY A O 1
ATOM 688 N N . ALA A 1 88 ? -26.485 -3.781 5.858 1.00 97.25 88 ALA A N 1
ATOM 689 C CA . ALA A 1 88 ? -27.072 -2.774 4.966 1.00 97.25 88 ALA A CA 1
ATOM 690 C C . ALA A 1 88 ? -26.161 -1.549 4.777 1.00 97.25 88 ALA A C 1
ATOM 692 O O . ALA A 1 88 ? -26.020 -1.057 3.659 1.00 97.25 88 ALA A O 1
ATOM 693 N N . ASP A 1 89 ? -25.461 -1.138 5.836 1.00 97.38 89 ASP A N 1
ATOM 694 C CA . ASP A 1 89 ? -24.640 0.079 5.850 1.00 97.38 89 ASP A CA 1
ATOM 695 C C . ASP A 1 89 ? -23.197 -0.145 5.366 1.00 97.38 89 ASP A C 1
ATOM 697 O O . ASP A 1 89 ? -22.356 0.752 5.462 1.00 97.38 89 ASP A O 1
ATOM 701 N N . ARG A 1 90 ? -22.881 -1.336 4.835 1.00 97.88 90 ARG A N 1
ATOM 702 C CA . ARG A 1 90 ? -21.514 -1.730 4.447 1.00 97.88 90 ARG A CA 1
ATOM 703 C C . ARG A 1 90 ? -20.844 -0.754 3.475 1.00 97.88 90 ARG A C 1
ATOM 705 O O . ARG A 1 90 ? -19.651 -0.510 3.579 1.00 97.88 90 ARG A O 1
ATOM 712 N N . PHE A 1 91 ? -21.592 -0.147 2.555 1.00 97.56 91 PHE A N 1
ATOM 713 C CA . PHE A 1 91 ? -21.013 0.814 1.611 1.00 97.56 91 PHE A CA 1
ATOM 714 C C . PHE A 1 91 ? -20.621 2.127 2.294 1.00 97.56 91 PHE A C 1
ATOM 716 O O . PHE A 1 91 ? -19.521 2.627 2.074 1.00 97.56 91 PHE A O 1
ATOM 723 N N . THR A 1 92 ? -21.473 2.646 3.178 1.00 98.06 92 THR A N 1
ATOM 724 C CA . THR A 1 92 ? -21.186 3.863 3.946 1.00 98.06 92 THR A CA 1
ATOM 725 C C . THR A 1 92 ? -20.023 3.651 4.912 1.00 98.06 92 THR A C 1
ATOM 727 O O . THR A 1 92 ? -19.152 4.510 5.030 1.00 98.06 92 THR A O 1
ATOM 730 N N . GLN A 1 93 ? -19.960 2.487 5.563 1.00 98.25 93 GLN A N 1
ATOM 731 C CA . GLN A 1 93 ? -18.841 2.133 6.437 1.00 98.25 93 GLN A CA 1
ATOM 732 C C . GLN A 1 93 ? -17.526 1.980 5.657 1.00 98.25 93 GLN A C 1
ATOM 734 O O . GLN A 1 93 ? -16.501 2.505 6.095 1.00 98.25 93 GLN A O 1
ATOM 739 N N . ALA A 1 94 ? -17.552 1.331 4.484 1.00 98.00 94 ALA A N 1
ATOM 740 C CA . ALA A 1 94 ? -16.386 1.227 3.602 1.00 98.00 94 ALA A CA 1
ATOM 741 C C . ALA A 1 94 ? -15.877 2.609 3.180 1.00 98.00 94 ALA A C 1
ATOM 743 O O . ALA A 1 94 ? -14.687 2.898 3.285 1.00 98.00 94 ALA A O 1
ATOM 744 N N . GLU A 1 95 ? -16.782 3.479 2.732 1.00 98.00 95 GLU A N 1
ATOM 745 C CA . GLU A 1 95 ? -16.439 4.826 2.288 1.00 98.00 95 GLU A CA 1
ATOM 746 C C . GLU A 1 95 ? -15.828 5.654 3.423 1.00 98.00 95 GLU A C 1
ATOM 748 O O . GLU A 1 95 ? -14.796 6.301 3.232 1.00 98.00 95 GLU A O 1
ATOM 753 N N . TYR A 1 96 ? -16.433 5.610 4.615 1.00 98.19 96 TYR A N 1
ATOM 754 C CA . TYR A 1 96 ? -15.899 6.288 5.792 1.00 98.19 96 TYR A CA 1
ATOM 755 C C . TYR A 1 96 ? -14.486 5.801 6.119 1.00 98.19 96 TYR A C 1
ATOM 757 O O . TYR A 1 96 ? -13.586 6.617 6.323 1.00 98.19 96 TYR A O 1
ATOM 765 N N . PHE A 1 97 ? -14.274 4.485 6.119 1.00 97.94 97 PHE A N 1
ATOM 766 C CA . PHE A 1 97 ? -12.971 3.890 6.382 1.00 97.94 97 PHE A CA 1
ATOM 767 C C . PHE A 1 97 ? -11.921 4.344 5.370 1.00 97.94 97 PHE A C 1
ATOM 769 O O . PHE A 1 97 ? -10.894 4.885 5.779 1.00 97.94 97 PHE A O 1
ATOM 776 N N . ILE A 1 98 ? -12.212 4.244 4.070 1.00 96.44 98 ILE A N 1
ATOM 777 C CA . ILE A 1 98 ? -11.312 4.691 2.998 1.00 96.44 98 ILE A CA 1
ATOM 778 C C . ILE A 1 98 ? -10.960 6.169 3.183 1.00 96.44 98 ILE A C 1
ATOM 780 O O . ILE A 1 98 ? -9.784 6.524 3.229 1.00 96.44 98 ILE A O 1
ATOM 784 N N . LYS A 1 99 ? -11.961 7.038 3.373 1.00 97.56 99 LYS A N 1
ATOM 785 C CA . LYS A 1 99 ? -11.741 8.477 3.590 1.00 97.56 99 LYS A CA 1
ATOM 786 C C . LYS A 1 99 ? -10.908 8.756 4.841 1.00 97.56 99 LYS A C 1
ATOM 788 O O . LYS A 1 99 ? -10.067 9.653 4.828 1.00 97.56 99 LYS A O 1
ATOM 793 N N . SER A 1 100 ? -11.124 7.996 5.913 1.00 96.00 100 SER A N 1
ATOM 794 C CA . SER A 1 100 ? -10.362 8.130 7.156 1.00 96.00 100 SER A CA 1
ATOM 795 C C . SER A 1 100 ? -8.898 7.718 6.980 1.00 96.00 100 SER A C 1
ATOM 797 O O . SER A 1 100 ? -8.014 8.408 7.485 1.00 96.00 100 SER A O 1
ATOM 799 N N . CYS A 1 101 ? -8.628 6.653 6.218 1.00 95.88 101 CYS A N 1
ATOM 800 C CA . CYS A 1 101 ? -7.276 6.237 5.868 1.00 95.88 101 CYS A CA 1
ATOM 801 C C . CYS A 1 101 ? -6.598 7.309 5.016 1.00 95.88 101 CYS A C 1
ATOM 803 O O . CYS A 1 101 ? -5.563 7.819 5.429 1.00 95.88 101 CYS A O 1
ATOM 805 N N . LEU A 1 102 ? -7.225 7.723 3.908 1.00 94.94 102 LEU A N 1
ATOM 806 C CA . LEU A 1 102 ? -6.692 8.743 2.996 1.00 94.94 102 LEU A CA 1
ATOM 807 C C . LEU A 1 102 ? -6.359 10.057 3.715 1.00 94.94 102 LEU A C 1
ATOM 809 O O . LEU A 1 102 ? -5.304 10.637 3.487 1.00 94.94 102 LEU A O 1
ATOM 813 N N . LYS A 1 103 ? -7.213 10.507 4.644 1.00 93.94 103 LYS A N 1
ATOM 814 C CA . LYS A 1 103 ? -6.960 11.717 5.445 1.00 93.94 103 LYS A CA 1
ATOM 815 C C . LYS A 1 103 ? -5.699 11.615 6.316 1.00 93.94 103 LYS A C 1
ATOM 817 O O . LYS A 1 103 ? -5.117 12.640 6.664 1.00 93.94 103 LYS A O 1
ATOM 822 N N . ASN A 1 104 ? -5.307 10.403 6.697 1.00 93.50 104 ASN A N 1
ATOM 823 C CA . ASN A 1 104 ? -4.151 10.135 7.549 1.00 93.50 104 ASN A CA 1
ATOM 824 C C . ASN A 1 104 ? -2.893 9.749 6.759 1.00 93.50 104 ASN A C 1
ATOM 826 O O . ASN A 1 104 ? -1.881 9.429 7.387 1.00 93.50 104 ASN A O 1
ATOM 830 N N . ILE A 1 105 ? -2.947 9.757 5.423 1.00 95.25 105 ILE A N 1
ATOM 831 C CA . ILE A 1 105 ? -1.784 9.483 4.583 1.00 95.25 105 ILE A CA 1
ATOM 832 C C . ILE A 1 105 ? -0.876 10.718 4.514 1.00 95.25 105 ILE A C 1
ATOM 834 O O . ILE A 1 105 ? -1.334 11.846 4.324 1.00 95.25 105 ILE A O 1
ATOM 838 N N . ILE A 1 106 ? 0.431 10.494 4.651 1.00 94.75 106 ILE A N 1
ATOM 839 C CA . ILE A 1 106 ? 1.481 11.466 4.351 1.00 94.75 106 ILE A CA 1
ATOM 840 C C . ILE A 1 106 ? 2.402 10.850 3.298 1.00 94.75 106 ILE A C 1
ATOM 842 O O . ILE A 1 106 ? 2.979 9.785 3.521 1.00 94.75 106 ILE A O 1
ATOM 846 N N . ASN A 1 107 ? 2.541 11.539 2.167 1.00 93.75 107 ASN A N 1
ATOM 847 C CA . ASN A 1 107 ? 3.285 11.050 1.010 1.00 93.75 107 ASN A CA 1
ATOM 848 C C . ASN A 1 107 ? 4.756 11.465 1.062 1.00 93.75 107 ASN A C 1
ATOM 850 O O . ASN A 1 107 ? 5.083 12.595 1.428 1.00 93.75 107 ASN A O 1
ATOM 854 N N . PHE A 1 108 ? 5.624 10.565 0.618 1.00 92.19 108 PHE A N 1
ATOM 855 C CA . PHE A 1 108 ? 7.041 10.792 0.395 1.00 92.19 108 PHE A CA 1
ATOM 856 C C . PHE A 1 108 ? 7.449 10.181 -0.948 1.00 92.19 108 PHE A C 1
ATOM 858 O O . PHE A 1 108 ? 7.124 9.032 -1.240 1.00 92.19 108 PHE A O 1
ATOM 865 N N . GLY A 1 109 ? 8.173 10.942 -1.765 1.00 87.38 109 GLY A N 1
ATOM 866 C CA . GLY A 1 109 ? 8.595 10.521 -3.101 1.00 87.38 109 GLY A CA 1
ATOM 867 C C . GLY A 1 109 ? 8.476 11.650 -4.121 1.00 87.38 109 GLY A C 1
ATOM 868 O O . GLY A 1 109 ? 8.227 12.806 -3.771 1.00 87.38 109 GLY A O 1
ATOM 869 N N . ASN A 1 110 ? 8.662 11.318 -5.396 1.00 85.31 110 ASN A N 1
ATOM 870 C CA . ASN A 1 110 ? 8.582 12.286 -6.484 1.00 85.31 110 ASN A CA 1
ATOM 871 C C . ASN A 1 110 ? 7.125 12.506 -6.922 1.00 85.31 110 ASN A C 1
ATOM 873 O O . ASN A 1 110 ? 6.533 11.647 -7.570 1.00 85.31 110 ASN A O 1
ATOM 877 N N . ALA A 1 111 ? 6.582 13.692 -6.640 1.00 85.50 111 ALA A N 1
ATOM 878 C CA . ALA A 1 111 ? 5.205 14.059 -6.984 1.00 85.50 111 ALA A CA 1
ATOM 879 C C . ALA A 1 111 ? 4.897 14.096 -8.494 1.00 85.50 111 ALA A C 1
ATOM 881 O O . ALA A 1 111 ? 3.733 14.165 -8.875 1.00 85.50 111 ALA A O 1
ATOM 882 N N . ASN A 1 112 ? 5.920 14.056 -9.353 1.00 86.31 112 ASN A N 1
ATOM 883 C CA . ASN A 1 112 ? 5.746 14.041 -10.806 1.00 86.31 112 ASN A CA 1
ATOM 884 C C . ASN A 1 112 ? 5.579 12.624 -11.385 1.00 86.31 112 ASN A C 1
ATOM 886 O O . ASN A 1 112 ? 5.431 12.483 -12.597 1.00 86.31 112 ASN A O 1
ATOM 890 N N . GLN A 1 113 ? 5.650 11.575 -10.558 1.00 83.19 113 GLN A N 1
ATOM 891 C CA . GLN A 1 113 ? 5.486 10.193 -11.008 1.00 83.19 113 GLN A CA 1
ATOM 892 C C . GLN A 1 113 ? 4.003 9.788 -11.084 1.00 83.19 113 GLN A C 1
ATOM 894 O O . GLN A 1 113 ? 3.201 10.235 -10.265 1.00 83.19 113 GLN A O 1
ATOM 899 N N . PRO A 1 114 ? 3.630 8.907 -12.034 1.00 79.62 114 PRO A N 1
ATOM 900 C CA . PRO A 1 114 ? 2.231 8.560 -12.307 1.00 79.62 114 PRO A CA 1
ATOM 901 C C . PRO A 1 114 ? 1.513 7.852 -11.148 1.00 79.62 114 PRO A C 1
ATOM 903 O O . PRO A 1 114 ? 0.290 7.913 -11.072 1.00 79.62 114 PRO A O 1
ATOM 906 N N . PHE A 1 115 ? 2.257 7.217 -10.238 1.00 81.50 115 PHE A N 1
ATOM 907 C CA . PHE A 1 115 ? 1.725 6.474 -9.087 1.00 81.50 115 PHE A CA 1
ATOM 908 C C . PHE A 1 115 ? 2.115 7.108 -7.740 1.00 81.50 115 PHE A C 1
ATOM 910 O O . PHE A 1 115 ? 2.305 6.410 -6.743 1.00 81.50 115 PHE A O 1
ATOM 917 N N . PHE A 1 116 ? 2.297 8.431 -7.710 1.00 84.94 116 PHE A N 1
ATOM 918 C CA . PHE A 1 116 ? 2.547 9.155 -6.467 1.00 84.94 116 PHE A CA 1
ATOM 919 C C . PHE A 1 116 ? 1.251 9.403 -5.685 1.00 84.94 116 PHE A C 1
ATOM 921 O O . PHE A 1 116 ? 0.345 10.066 -6.192 1.00 84.94 116 PHE A O 1
ATOM 928 N N . GLY A 1 117 ? 1.244 8.988 -4.413 1.00 72.00 117 GLY A N 1
ATOM 929 C CA . GLY A 1 117 ? 0.212 9.340 -3.432 1.00 72.00 117 GLY A CA 1
ATOM 930 C C . GLY A 1 117 ? -0.842 8.276 -3.197 1.00 72.00 117 GLY A C 1
ATOM 931 O O . GLY A 1 117 ? -1.666 8.048 -4.105 1.00 72.00 117 GLY A O 1
#

Foldseek 3Di:
DDDDPPPPPPVDDPVVVVVVVVVQVVVCVVVVHDAAEAEDDDDPDDDLVVVCVPPEDPPFDWDWDDDVVVRDIDTDHGDPDDDDDDDDCRVVVVVVVVVVRVVRYDWDDDPPDPPGD

Secondary structure (DSSP, 8-state):
----------SS-HHHHHHHHHHHHHHHHHTT---EEEE--------HHHHHHHH--TT---EEEEETTTTEEEEE-S-SS-----STTHHHHHHHHHHHHHHTEEEES-TTSTT--

Solvent-accessible surface area (backbone atoms only — not comparable to full-atom values): 7693 Å² total; per-residue (Å²): 135,85,80,74,83,78,73,80,77,58,92,58,61,68,67,58,56,49,55,50,53,49,55,50,50,53,52,24,64,76,65,76,48,82,70,46,79,45,76,42,76,93,73,80,94,73,61,52,67,60,50,47,73,74,68,64,60,92,93,55,56,67,48,78,50,75,42,76,92,77,74,44,72,47,66,45,76,50,69,100,72,86,87,87,81,68,75,91,60,33,64,61,54,50,51,51,50,52,53,56,50,60,73,33,52,45,74,45,65,60,80,87,46,98,78,48,119